Protein AF-A0A350X7G3-F1 (afdb_monomer)

Foldseek 3Di:
DDDDDDDDDDDDDDDDDDDDDDDDDDPPPCPDPPPPPDDCDDLVNDPVHDDDDDDDDPVVVVVVVVVQVVCVVVVRHDDPRRVVVLVVVLVVCVVVVHDSPVSCCVVDVPPPDD

Secondary structure (DSSP, 8-state):
-----------------------------------TTS-S-STTT-TT---------HHHHHHHHHHHHHHHHTT----HHHHHHHHHHHHHHHHTT--THHHHHHHS------

Structure (mmCIF, N/CA/C/O backbone):
data_AF-A0A350X7G3-F1
#
_entry.id   AF-A0A350X7G3-F1
#
loop_
_atom_site.group_PDB
_atom_site.id
_atom_site.type_symbol
_atom_site.label_atom_id
_atom_site.label_alt_id
_atom_site.label_comp_id
_atom_site.label_asym_id
_atom_site.label_entity_id
_atom_site.label_seq_id
_atom_site.pdbx_PDB_ins_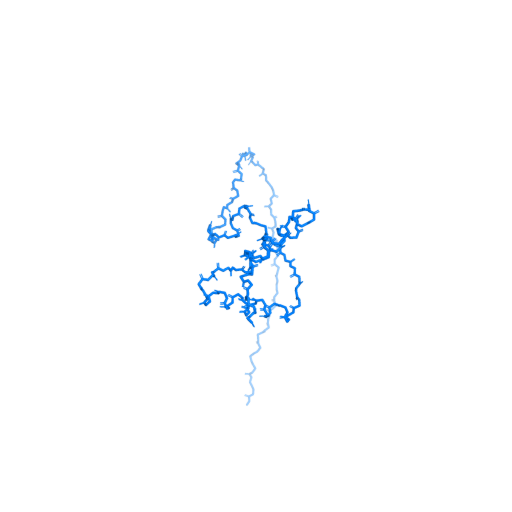code
_atom_site.Cartn_x
_atom_site.Cartn_y
_atom_site.Cartn_z
_atom_site.occupancy
_atom_site.B_iso_or_equiv
_atom_site.auth_seq_id
_atom_site.auth_comp_id
_atom_site.auth_asym_id
_atom_site.auth_atom_id
_atom_site.pdbx_PDB_model_num
ATOM 1 N N . MET A 1 1 ? 62.930 33.239 -2.074 1.00 45.97 1 MET A N 1
ATOM 2 C CA . MET A 1 1 ? 62.518 34.558 -2.581 1.00 45.97 1 MET A CA 1
ATOM 3 C C . MET A 1 1 ? 61.206 34.336 -3.308 1.00 45.97 1 MET A C 1
ATOM 5 O O . MET A 1 1 ? 61.167 33.471 -4.175 1.00 45.97 1 MET A O 1
ATOM 9 N N . GLN A 1 2 ? 60.144 34.971 -2.813 1.00 45.25 2 GLN A N 1
ATOM 10 C CA . GLN A 1 2 ? 58.849 35.124 -3.485 1.00 45.25 2 GLN A CA 1
ATOM 11 C C . GLN A 1 2 ? 59.032 35.933 -4.764 1.00 45.25 2 GLN A C 1
ATOM 13 O O . GLN A 1 2 ? 59.877 36.818 -4.716 1.00 45.25 2 GLN A O 1
ATOM 18 N N . GLU A 1 3 ? 58.253 35.625 -5.808 1.00 46.12 3 GLU A N 1
ATOM 19 C CA . GLU A 1 3 ? 57.400 36.552 -6.592 1.00 46.12 3 GLU A CA 1
ATOM 20 C C . GLU A 1 3 ? 56.290 35.658 -7.206 1.00 46.12 3 GLU A C 1
ATOM 22 O O . GLU A 1 3 ? 56.578 34.754 -7.987 1.00 46.12 3 GLU A O 1
ATOM 27 N N . ASP A 1 4 ? 55.121 35.528 -6.574 1.00 38.41 4 ASP A N 1
ATOM 28 C CA . ASP A 1 4 ? 53.907 36.341 -6.768 1.00 38.41 4 ASP A CA 1
ATOM 29 C C . ASP A 1 4 ? 53.427 36.407 -8.229 1.00 38.41 4 ASP A C 1
ATOM 31 O O . ASP A 1 4 ? 53.917 37.186 -9.039 1.00 38.41 4 ASP A O 1
ATOM 35 N N . VAL A 1 5 ? 52.412 35.595 -8.549 1.00 45.78 5 VAL A N 1
ATOM 36 C CA . VAL A 1 5 ? 51.564 35.769 -9.737 1.00 45.78 5 VAL A CA 1
ATOM 37 C C . VAL A 1 5 ? 50.127 35.941 -9.253 1.00 45.78 5 VAL A C 1
ATOM 39 O O . VAL A 1 5 ? 49.435 34.971 -8.946 1.00 45.78 5 VAL A O 1
ATOM 42 N N . LEU A 1 6 ? 49.701 37.198 -9.172 1.00 49.78 6 LEU A N 1
ATOM 43 C CA . LEU A 1 6 ? 48.301 37.618 -9.118 1.00 49.78 6 LEU A CA 1
ATOM 44 C C . LEU A 1 6 ? 47.783 37.803 -10.553 1.00 49.78 6 LEU A C 1
ATOM 46 O O . LEU A 1 6 ? 48.493 38.389 -11.370 1.00 49.78 6 LEU A O 1
ATOM 50 N N . PRO A 1 7 ? 46.544 37.394 -10.865 1.00 49.09 7 PRO A N 1
ATOM 51 C CA . PRO A 1 7 ? 45.787 37.968 -11.964 1.00 49.09 7 PRO A CA 1
ATOM 52 C C . PRO A 1 7 ? 44.714 38.921 -11.411 1.00 49.09 7 PRO A C 1
ATOM 54 O O . PRO A 1 7 ? 43.821 38.495 -10.678 1.00 49.09 7 PRO A O 1
ATOM 57 N N . GLU A 1 8 ? 44.779 40.197 -11.789 1.00 43.03 8 GLU A N 1
ATOM 58 C CA . GLU A 1 8 ? 43.711 41.180 -11.573 1.00 43.03 8 GLU A CA 1
ATOM 59 C C . GLU A 1 8 ? 43.499 42.008 -12.854 1.00 43.03 8 GLU A C 1
ATOM 61 O O . GLU A 1 8 ? 44.439 42.629 -13.334 1.00 43.03 8 GLU A O 1
ATOM 66 N N . GLU A 1 9 ? 42.284 41.940 -13.415 1.00 45.97 9 GLU A N 1
ATOM 67 C CA . GLU A 1 9 ? 41.507 43.000 -14.110 1.00 45.97 9 GLU A CA 1
ATOM 68 C C . GLU A 1 9 ? 40.235 42.314 -14.679 1.00 45.97 9 GLU A C 1
ATOM 70 O O . GLU A 1 9 ? 40.335 41.427 -15.528 1.00 45.97 9 GLU A O 1
ATOM 75 N N . SER A 1 10 ? 39.061 42.367 -14.028 1.00 42.72 10 SER A N 1
ATOM 76 C CA . SER A 1 10 ? 38.026 43.434 -14.002 1.00 42.72 10 SER A CA 1
ATOM 77 C C . SER A 1 10 ? 37.447 43.776 -15.399 1.00 42.72 10 SER A C 1
ATOM 79 O O . SER A 1 10 ? 38.166 44.154 -16.311 1.00 42.72 10 SER A O 1
ATOM 81 N N . GLU A 1 11 ? 36.210 43.326 -15.691 1.00 41.25 11 GLU A N 1
ATOM 82 C CA . GLU A 1 11 ? 34.956 44.129 -15.806 1.00 41.25 11 GLU A CA 1
ATOM 83 C C . GLU A 1 11 ? 34.928 45.088 -17.031 1.00 41.25 11 GLU A C 1
ATOM 85 O O . GLU A 1 11 ? 35.881 45.803 -17.272 1.00 41.25 11 GLU A O 1
ATOM 90 N N . ALA A 1 12 ? 33.899 45.277 -17.870 1.00 40.44 12 ALA A N 1
ATOM 91 C CA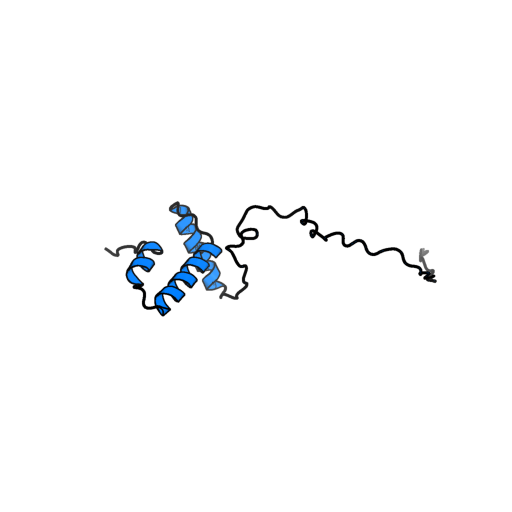 . ALA A 1 12 ? 32.488 44.892 -17.969 1.00 40.44 12 ALA A CA 1
ATOM 92 C C . ALA A 1 12 ? 31.907 45.467 -19.305 1.00 40.44 12 ALA A C 1
ATOM 94 O O . ALA A 1 12 ? 32.610 46.182 -20.020 1.00 40.44 12 ALA A O 1
ATOM 95 N N . LYS A 1 13 ? 30.576 45.308 -19.518 1.00 36.31 13 LYS A N 1
ATOM 96 C CA . LYS A 1 13 ? 29.646 46.176 -20.314 1.00 36.31 13 LYS A CA 1
ATOM 97 C C . LYS A 1 13 ? 29.561 45.913 -21.847 1.00 36.31 13 LYS A C 1
ATOM 99 O O . LYS A 1 13 ? 30.577 45.675 -22.471 1.00 36.31 13 LYS A O 1
ATOM 104 N N . VAL A 1 14 ? 28.428 45.957 -22.576 1.00 42.00 14 VAL A N 1
ATOM 105 C CA . VAL A 1 14 ? 27.038 46.462 -22.408 1.00 42.00 14 VAL A CA 1
ATOM 106 C C . VAL A 1 14 ? 26.096 45.673 -23.358 1.00 42.00 14 VAL A C 1
ATO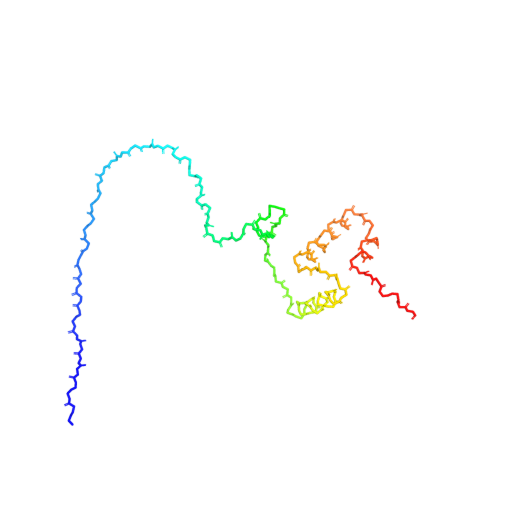M 108 O O . VAL A 1 14 ? 26.526 45.228 -24.419 1.00 42.00 14 VAL A O 1
ATOM 111 N N . GLU A 1 15 ? 24.815 45.565 -22.991 1.00 49.47 15 GLU A N 1
ATOM 112 C CA . GLU A 1 15 ? 23.645 45.225 -23.826 1.00 49.47 15 GLU A CA 1
ATOM 113 C C . GLU A 1 15 ? 23.524 46.022 -25.146 1.00 49.47 15 GLU A C 1
ATOM 115 O O . GLU A 1 15 ? 23.807 47.216 -25.167 1.00 49.47 15 GLU A O 1
ATOM 120 N N . GLU A 1 16 ? 22.904 45.437 -26.184 1.00 40.56 16 GLU A N 1
ATOM 121 C CA . GLU A 1 16 ? 21.999 46.215 -27.049 1.00 40.56 16 GLU A CA 1
ATOM 122 C C . GLU A 1 16 ? 20.842 45.362 -27.607 1.00 40.56 16 GLU A C 1
ATOM 124 O O . GLU A 1 16 ? 20.982 44.500 -28.473 1.00 40.56 16 GLU A O 1
ATOM 129 N N . SER A 1 17 ? 19.661 45.633 -27.062 1.00 47.97 17 SER A N 1
ATOM 130 C CA . SER A 1 17 ? 18.333 45.213 -27.496 1.00 47.97 17 SER A CA 1
ATOM 131 C C . SER A 1 17 ? 17.906 45.855 -28.824 1.00 47.97 17 SER A C 1
ATOM 133 O O . SER A 1 17 ? 17.964 47.077 -28.952 1.00 47.97 17 SER A O 1
ATOM 135 N N . LYS A 1 18 ? 17.337 45.071 -29.755 1.00 38.78 18 LYS A N 1
ATOM 136 C CA . LYS A 1 18 ? 16.435 45.580 -30.811 1.00 38.78 18 LYS A CA 1
ATOM 137 C C . LYS A 1 18 ? 15.465 44.505 -31.330 1.00 38.78 18 LYS A C 1
ATOM 139 O O . LYS A 1 18 ? 15.841 43.562 -32.014 1.00 38.78 18 LYS A O 1
ATOM 144 N N . SER A 1 19 ? 14.190 44.708 -31.023 1.00 39.78 19 SER A N 1
ATOM 145 C CA . SER A 1 19 ? 13.000 44.271 -31.778 1.00 39.78 19 SER A CA 1
ATOM 146 C C . SER A 1 19 ? 12.183 45.560 -32.014 1.00 39.78 19 SER A C 1
ATOM 148 O O . SER A 1 19 ? 12.335 46.451 -31.169 1.00 39.78 19 SER A O 1
ATOM 150 N N . PRO A 1 20 ? 11.364 45.752 -33.079 1.00 55.25 20 PRO A N 1
ATOM 151 C CA . PRO A 1 20 ? 10.287 44.825 -33.482 1.00 55.25 20 PRO A CA 1
ATOM 152 C C . PRO A 1 20 ? 9.937 44.780 -34.998 1.00 55.25 20 PRO A C 1
ATOM 154 O O . P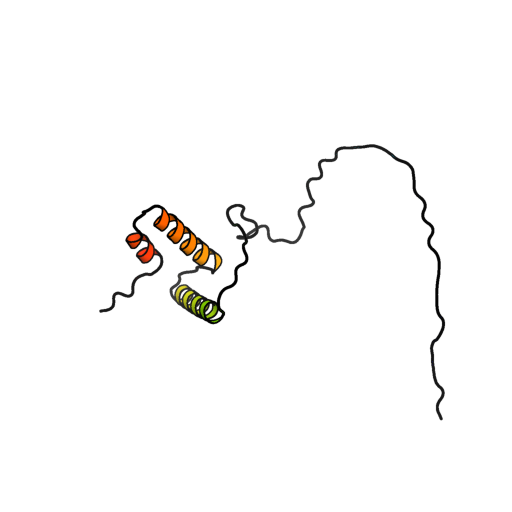RO A 1 20 ? 10.267 45.692 -35.744 1.00 55.25 20 PRO A O 1
ATOM 157 N N . ALA A 1 21 ? 9.194 43.753 -35.444 1.00 43.91 21 ALA A N 1
ATOM 158 C CA . ALA A 1 21 ? 8.005 43.876 -36.321 1.00 43.91 21 ALA A CA 1
ATOM 159 C C . ALA A 1 21 ? 7.409 42.493 -36.702 1.00 43.91 21 ALA A C 1
ATOM 161 O O . ALA A 1 21 ? 8.139 41.504 -36.725 1.00 43.91 21 ALA A O 1
ATOM 162 N N . PRO A 1 22 ? 6.088 42.401 -36.974 1.00 59.47 22 PRO A N 1
ATOM 163 C CA . PRO A 1 22 ? 5.294 41.184 -36.808 1.00 59.47 22 PRO A CA 1
ATOM 164 C C . PRO A 1 22 ? 4.950 40.488 -38.134 1.00 59.47 22 PRO A C 1
ATOM 166 O O . PRO A 1 22 ? 4.631 41.141 -39.125 1.00 59.47 22 PRO A O 1
ATOM 169 N N . ALA A 1 23 ? 4.900 39.153 -38.134 1.00 46.16 23 ALA A N 1
ATOM 170 C CA . ALA A 1 23 ? 4.270 38.403 -39.215 1.00 46.16 23 ALA A CA 1
ATOM 171 C C . ALA A 1 23 ? 3.597 37.116 -38.708 1.00 46.16 23 ALA A C 1
ATOM 173 O O . ALA A 1 23 ? 4.251 36.145 -38.349 1.00 46.16 23 ALA A O 1
ATOM 174 N N . GLN A 1 24 ? 2.265 37.160 -38.775 1.00 48.12 24 GLN A N 1
ATOM 175 C CA . GLN A 1 24 ? 1.359 36.079 -39.168 1.00 48.12 24 GLN A CA 1
ATOM 176 C C . GLN A 1 24 ? 1.121 34.926 -38.176 1.00 48.12 24 GLN A C 1
ATOM 178 O O . GLN A 1 24 ? 1.905 34.002 -37.984 1.00 48.12 24 GLN A O 1
ATOM 183 N N . THR A 1 25 ? -0.083 34.975 -37.607 1.00 54.75 25 THR A N 1
ATOM 184 C CA . THR A 1 25 ? -0.779 33.904 -36.900 1.00 54.75 25 THR A CA 1
ATOM 185 C C . THR A 1 25 ? -1.069 32.732 -37.839 1.00 54.75 25 THR A C 1
ATOM 187 O O . THR A 1 25 ? -2.008 32.782 -38.632 1.00 54.75 25 THR A O 1
ATOM 190 N N . VAL A 1 26 ? -0.314 31.647 -37.703 1.00 50.5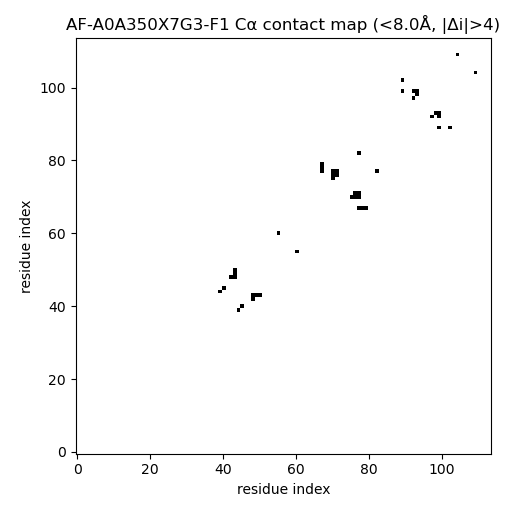9 26 VAL A N 1
ATOM 191 C CA . VAL A 1 26 ? -0.779 30.304 -38.073 1.00 50.59 26 VAL A CA 1
ATOM 192 C C . VAL A 1 26 ? -1.177 29.574 -36.790 1.00 50.59 26 VAL A C 1
ATOM 194 O O . VAL A 1 26 ? -0.343 29.457 -35.887 1.00 50.59 26 VAL A O 1
ATOM 197 N N . PRO A 1 27 ? -2.424 29.079 -36.650 1.00 53.81 27 PRO A N 1
ATOM 198 C CA . PRO A 1 27 ? -2.775 28.185 -35.560 1.00 53.81 27 PRO A CA 1
ATOM 199 C C . PRO A 1 27 ? -2.194 26.806 -35.877 1.00 53.81 27 PRO A C 1
ATOM 201 O O . PRO A 1 27 ? -2.888 25.883 -36.294 1.00 53.81 27 PRO A O 1
ATOM 204 N N . THR A 1 28 ? -0.884 26.659 -35.699 1.00 47.59 28 THR A N 1
ATOM 205 C CA . THR A 1 28 ? -0.285 25.334 -35.598 1.00 47.59 28 THR A CA 1
ATOM 206 C C . THR A 1 28 ? -0.748 24.782 -34.262 1.00 47.59 28 THR A C 1
ATOM 208 O O . THR A 1 28 ? -0.280 25.231 -33.214 1.00 47.59 28 THR A O 1
ATOM 211 N N . ASN A 1 29 ? -1.707 23.852 -34.302 1.00 55.06 29 ASN A N 1
ATOM 212 C CA . ASN A 1 29 ? -2.046 22.990 -33.177 1.00 55.06 29 ASN A CA 1
ATOM 213 C C . ASN A 1 29 ? -0.737 22.518 -32.542 1.00 55.06 29 ASN A C 1
ATOM 215 O O . ASN A 1 29 ? -0.026 21.687 -33.107 1.00 55.06 29 ASN A O 1
ATOM 219 N N . LYS A 1 30 ? -0.393 23.097 -31.388 1.00 52.94 30 LYS A N 1
ATOM 220 C CA . LYS A 1 30 ? 0.727 22.647 -30.572 1.00 52.94 30 LYS A CA 1
ATOM 221 C C . LYS A 1 30 ? 0.303 21.311 -29.978 1.00 52.94 30 LYS A C 1
ATOM 223 O O . LYS A 1 30 ? -0.150 21.248 -28.842 1.00 52.94 30 LYS A O 1
ATOM 228 N N . SER A 1 31 ? 0.431 20.238 -30.755 1.00 58.34 31 SER A N 1
ATOM 229 C CA . SER A 1 31 ? 0.654 18.927 -30.168 1.00 58.34 31 SER A CA 1
ATOM 230 C C . SER A 1 31 ? 1.905 19.080 -29.312 1.00 58.34 31 SER A C 1
ATOM 232 O O . SER A 1 31 ? 2.994 19.313 -29.846 1.00 58.34 31 SER A O 1
ATOM 234 N N . GLU A 1 32 ? 1.732 19.069 -27.994 1.00 66.38 32 GLU A N 1
ATOM 235 C CA . GLU A 1 32 ? 2.846 19.162 -27.062 1.00 66.38 32 GLU A CA 1
ATOM 236 C C . GLU A 1 32 ? 3.902 18.118 -27.451 1.00 66.38 32 GLU A C 1
ATOM 238 O O . GLU A 1 32 ? 3.557 16.961 -27.724 1.00 66.38 32 GLU A O 1
ATOM 243 N N . PRO A 1 33 ? 5.188 18.493 -27.535 1.00 61.28 33 PRO A N 1
ATOM 244 C CA . PRO A 1 33 ? 6.223 17.541 -27.887 1.00 61.28 33 PRO A CA 1
ATOM 245 C C . PRO A 1 33 ? 6.260 16.462 -26.803 1.00 61.28 33 PRO A C 1
ATOM 247 O O . PRO A 1 33 ? 6.633 16.738 -25.660 1.00 61.28 33 PRO A O 1
ATOM 250 N N . LYS A 1 34 ? 5.869 15.225 -27.157 1.00 64.31 34 LYS A N 1
ATOM 251 C CA . LYS A 1 34 ? 6.063 14.041 -26.306 1.00 64.31 34 LYS A CA 1
ATOM 252 C C . LYS A 1 34 ? 7.517 14.053 -25.857 1.00 64.31 34 LYS A C 1
ATOM 254 O O . LYS A 1 34 ? 8.417 13.856 -26.674 1.00 64.31 34 LYS A O 1
ATOM 259 N N . LYS A 1 35 ? 7.741 14.329 -24.568 1.00 64.00 35 LYS A N 1
ATOM 260 C CA . LYS A 1 35 ? 9.071 14.348 -23.956 1.00 64.00 35 LYS A CA 1
ATOM 261 C C . LYS A 1 35 ? 9.720 12.992 -24.216 1.00 64.00 35 LYS A C 1
ATOM 263 O O . LYS A 1 35 ? 9.380 11.991 -23.585 1.00 64.00 35 LYS A O 1
ATOM 268 N N . ARG A 1 36 ? 10.622 12.962 -25.197 1.00 59.91 36 ARG A N 1
ATOM 269 C CA . ARG A 1 36 ? 11.399 11.787 -25.579 1.00 59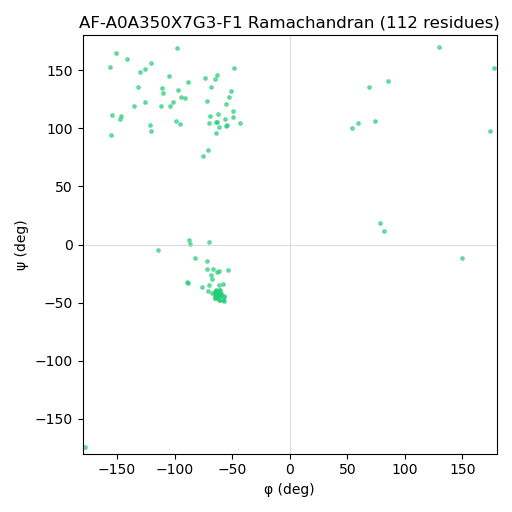.91 36 ARG A CA 1
ATOM 270 C C . ARG A 1 36 ? 12.279 11.442 -24.380 1.00 59.91 36 ARG A C 1
ATOM 272 O O . ARG A 1 36 ? 13.214 12.176 -24.086 1.00 59.91 36 ARG A O 1
ATOM 279 N N . GLY A 1 37 ? 11.924 10.387 -23.645 1.00 61.31 37 GLY A N 1
ATOM 280 C CA . GLY A 1 37 ? 12.717 9.925 -22.501 1.00 61.31 37 GLY A CA 1
ATOM 281 C C . GLY A 1 37 ? 11.958 9.245 -21.361 1.00 61.31 37 GLY A C 1
ATOM 282 O O . GLY A 1 37 ? 12.605 8.633 -20.520 1.00 61.31 37 GLY A O 1
ATOM 283 N N . ARG A 1 38 ? 10.618 9.296 -21.304 1.00 58.84 38 ARG A N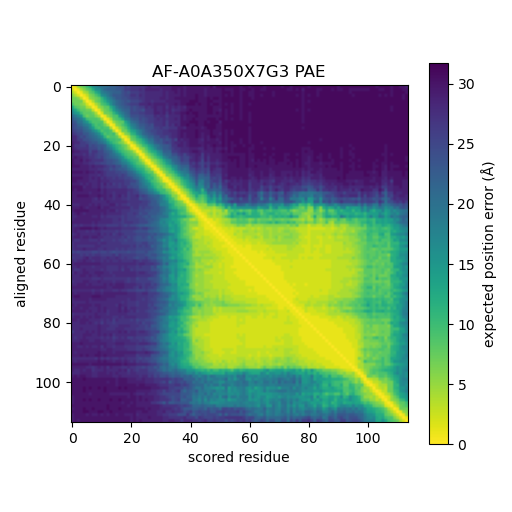 1
ATOM 284 C CA . ARG A 1 38 ? 9.867 8.470 -20.341 1.00 58.84 38 ARG A CA 1
ATOM 285 C C . ARG A 1 38 ? 9.425 7.160 -20.996 1.00 58.84 38 ARG A C 1
ATOM 287 O O . ARG A 1 38 ? 8.787 7.230 -22.046 1.00 58.84 38 ARG A O 1
ATOM 294 N N . PRO A 1 39 ? 9.730 5.988 -20.408 1.00 54.62 39 PRO A N 1
ATOM 295 C CA . PRO A 1 39 ? 9.146 4.731 -20.854 1.00 54.62 39 PRO A CA 1
ATOM 296 C C . PRO A 1 39 ? 7.621 4.868 -20.890 1.00 54.62 39 PRO A C 1
ATOM 298 O O . PRO A 1 39 ? 7.002 5.277 -19.907 1.00 54.62 39 PRO A O 1
ATOM 301 N N . ALA A 1 40 ? 7.015 4.547 -22.031 1.00 57.81 40 ALA A N 1
ATOM 302 C CA . ALA A 1 40 ? 5.566 4.623 -22.235 1.00 57.81 40 ALA A CA 1
ATOM 303 C C . ALA A 1 40 ? 4.790 3.550 -21.445 1.00 57.81 40 ALA A C 1
ATOM 305 O O . ALA A 1 40 ? 3.579 3.444 -21.575 1.00 57.81 40 ALA A O 1
ATOM 306 N N . ILE A 1 41 ? 5.489 2.737 -20.652 1.00 60.03 41 ILE A N 1
ATOM 307 C CA . ILE A 1 41 ? 4.994 1.484 -20.099 1.00 60.03 41 ILE A CA 1
ATOM 308 C C . ILE A 1 41 ? 5.170 1.541 -18.581 1.00 60.03 41 ILE A C 1
ATOM 310 O O . ILE A 1 41 ? 6.277 1.762 -18.088 1.00 60.03 41 ILE A O 1
ATOM 314 N N . GLY A 1 42 ? 4.067 1.378 -17.851 1.00 70.38 42 GLY A N 1
ATOM 315 C CA . GLY A 1 42 ? 4.032 1.311 -16.390 1.00 70.38 42 GLY A CA 1
ATOM 316 C C . GLY A 1 42 ? 2.996 2.246 -15.767 1.00 70.38 42 GLY A C 1
ATOM 317 O O . GLY A 1 42 ? 2.465 3.136 -16.425 1.00 70.38 42 GLY A O 1
ATOM 318 N N . LYS A 1 43 ? 2.764 2.087 -14.460 1.00 78.50 43 LYS A N 1
ATOM 319 C CA . LYS A 1 43 ? 1.725 2.791 -13.675 1.00 78.50 43 LYS A CA 1
ATOM 320 C C . LYS A 1 43 ? 1.753 4.322 -13.786 1.00 78.50 43 LYS A C 1
ATOM 322 O O . LYS A 1 43 ? 0.766 4.983 -13.530 1.00 78.50 43 LYS A O 1
ATOM 327 N N . ARG A 1 44 ? 2.890 4.919 -14.162 1.00 72.56 44 ARG A N 1
ATOM 328 C CA . ARG A 1 44 ? 3.027 6.379 -14.342 1.00 72.56 44 ARG A CA 1
ATOM 329 C C . ARG A 1 44 ? 2.541 6.894 -15.700 1.00 72.56 44 ARG A C 1
ATOM 331 O O . ARG A 1 44 ? 2.503 8.108 -15.886 1.00 72.56 44 ARG A O 1
ATOM 338 N N . SER A 1 45 ? 2.284 5.990 -16.635 1.00 75.94 45 SER A N 1
ATOM 339 C CA . SER A 1 45 ? 1.828 6.273 -17.997 1.00 75.94 45 SER A CA 1
ATOM 340 C C . SER A 1 45 ? 0.412 5.738 -18.243 1.00 75.94 45 SER A C 1
ATOM 342 O O . SER A 1 45 ? -0.135 5.972 -19.312 1.00 75.94 45 SER A O 1
ATOM 344 N N . ASP A 1 46 ? -0.158 5.026 -17.267 1.00 83.56 46 ASP A N 1
ATOM 345 C CA . ASP A 1 46 ? -1.517 4.490 -17.292 1.00 83.56 46 ASP A CA 1
ATOM 346 C C . ASP A 1 46 ? -2.493 5.502 -16.670 1.00 83.56 46 ASP A C 1
ATOM 348 O O . ASP A 1 46 ? -2.294 5.953 -15.541 1.00 83.56 46 ASP A O 1
ATOM 352 N N . GLU A 1 47 ? -3.542 5.857 -17.413 1.00 86.56 47 GLU A N 1
ATOM 353 C CA . GLU A 1 47 ? -4.577 6.812 -16.997 1.00 86.56 47 GLU A CA 1
ATOM 354 C C . GLU A 1 47 ? -5.431 6.297 -15.827 1.00 86.56 47 GLU A C 1
ATOM 356 O O . GLU A 1 47 ? -6.020 7.100 -15.100 1.00 86.56 47 GLU A O 1
ATOM 361 N N . ALA A 1 48 ? -5.469 4.980 -15.595 1.00 89.69 48 ALA A N 1
ATOM 362 C CA . ALA A 1 48 ? -6.169 4.387 -14.456 1.00 89.69 48 ALA A CA 1
ATOM 363 C C . ALA A 1 48 ? -5.465 4.641 -13.109 1.00 89.69 48 ALA A C 1
ATOM 365 O O . ALA A 1 48 ? -6.067 4.443 -12.051 1.00 89.69 48 ALA A O 1
ATOM 366 N N . TRP A 1 49 ? -4.203 5.086 -13.123 1.00 90.38 49 TRP A N 1
ATOM 367 C CA . TRP A 1 49 ? -3.401 5.294 -11.919 1.00 90.38 49 TRP A CA 1
ATOM 368 C C . TRP A 1 49 ? -3.154 6.777 -11.648 1.00 90.38 49 TRP A C 1
ATOM 370 O O . TRP A 1 49 ? -2.673 7.531 -12.491 1.00 90.38 49 TRP A O 1
ATOM 380 N N . ILE A 1 50 ? -3.405 7.193 -10.405 1.00 91.06 50 ILE A N 1
ATOM 381 C CA . ILE A 1 50 ? -3.119 8.553 -9.938 1.00 91.06 50 ILE A CA 1
ATOM 382 C C . ILE A 1 50 ? -1.986 8.501 -8.914 1.00 91.06 50 ILE A C 1
ATOM 384 O O . ILE A 1 50 ? -2.117 7.902 -7.849 1.00 91.06 50 ILE A O 1
ATOM 388 N N . GLY A 1 51 ? -0.876 9.180 -9.213 1.00 91.81 51 GLY A N 1
ATOM 389 C CA . GLY A 1 51 ? 0.229 9.349 -8.272 1.00 91.81 51 GLY A CA 1
ATOM 390 C C . GLY A 1 51 ? -0.138 10.314 -7.142 1.00 91.81 51 GLY A C 1
ATOM 391 O O . GLY A 1 51 ? -0.491 11.467 -7.391 1.00 91.81 51 GLY A O 1
ATOM 392 N N . ARG A 1 52 ? -0.030 9.857 -5.892 1.00 91.31 52 ARG A N 1
ATOM 393 C CA . ARG A 1 52 ? -0.215 10.669 -4.680 1.00 91.31 52 ARG A CA 1
ATOM 394 C C . ARG A 1 52 ? 0.967 10.453 -3.737 1.00 91.31 52 ARG A C 1
ATOM 396 O O . ARG A 1 52 ? 1.524 9.361 -3.691 1.00 91.31 52 ARG A O 1
ATOM 403 N N . THR A 1 53 ? 1.312 11.484 -2.972 1.00 93.12 53 THR A N 1
ATOM 404 C CA . THR A 1 53 ? 2.338 11.417 -1.922 1.00 93.12 53 THR A CA 1
ATOM 405 C C . THR A 1 53 ? 1.664 11.544 -0.565 1.00 93.12 53 THR A C 1
ATOM 407 O O . THR A 1 53 ? 0.814 12.414 -0.376 1.00 93.12 53 THR A O 1
ATOM 410 N N . PHE A 1 54 ? 2.051 10.692 0.376 1.00 92.75 54 PHE A N 1
ATOM 411 C CA . PHE A 1 54 ? 1.581 10.708 1.756 1.00 92.75 54 PHE A CA 1
ATOM 412 C C . PHE A 1 54 ? 2.745 10.369 2.689 1.00 92.75 54 PHE A C 1
ATOM 414 O O . PHE A 1 54 ? 3.746 9.791 2.266 1.00 92.75 54 PHE A O 1
ATOM 421 N N . TYR A 1 55 ? 2.614 10.745 3.957 1.00 96.31 55 TYR A N 1
ATOM 422 C CA . TYR A 1 55 ? 3.589 10.408 4.985 1.00 96.31 55 TYR A CA 1
ATOM 423 C C . TYR A 1 55 ? 3.120 9.172 5.747 1.00 96.31 55 TYR A C 1
ATOM 425 O O . TYR A 1 55 ? 1.969 9.101 6.175 1.00 96.31 55 TYR A O 1
ATOM 433 N N . VAL A 1 56 ? 4.028 8.222 5.942 1.00 95.00 56 VAL A N 1
ATOM 434 C CA . VAL A 1 56 ? 3.858 7.075 6.839 1.00 95.00 56 VAL A CA 1
ATOM 435 C C . VAL A 1 56 ? 4.955 7.096 7.888 1.00 95.00 56 VAL A C 1
ATOM 437 O O . VAL A 1 56 ? 6.021 7.684 7.687 1.00 95.00 56 VAL A O 1
ATOM 440 N N . LYS A 1 57 ? 4.698 6.458 9.029 1.00 97.94 57 LYS A N 1
ATOM 441 C CA . LYS A 1 57 ? 5.753 6.226 10.011 1.00 97.94 57 LYS A CA 1
ATOM 442 C C . LYS A 1 57 ? 6.799 5.291 9.412 1.00 97.94 57 LYS A C 1
ATOM 444 O O . LYS A 1 57 ? 6.457 4.340 8.716 1.00 97.94 57 LYS A O 1
ATOM 449 N N . ARG A 1 58 ? 8.066 5.548 9.736 1.00 96.69 58 ARG A N 1
ATOM 450 C CA . ARG A 1 58 ? 9.202 4.752 9.257 1.00 96.69 58 ARG A CA 1
ATOM 451 C C . ARG A 1 58 ? 9.074 3.273 9.616 1.00 96.69 58 ARG A C 1
ATOM 453 O O . ARG A 1 58 ? 9.313 2.432 8.769 1.00 96.69 58 ARG A O 1
ATOM 460 N N . GLU A 1 59 ? 8.695 2.986 10.858 1.00 97.50 59 GLU A N 1
ATOM 461 C CA . GLU A 1 59 ? 8.507 1.616 11.355 1.00 97.50 59 GLU A CA 1
ATOM 462 C C . GLU A 1 59 ? 7.474 0.871 10.505 1.00 97.50 59 GLU A C 1
ATOM 464 O O . GLU A 1 59 ? 7.761 -0.189 9.972 1.00 97.50 59 GLU A O 1
ATOM 469 N N . THR A 1 60 ? 6.327 1.505 10.250 1.00 95.00 60 THR A N 1
ATOM 470 C CA . THR A 1 60 ? 5.279 0.940 9.394 1.00 95.00 60 THR A CA 1
ATOM 471 C C . THR A 1 60 ? 5.758 0.675 7.969 1.00 95.00 60 THR A C 1
ATOM 473 O O . THR A 1 60 ? 5.378 -0.330 7.380 1.00 95.00 60 THR A O 1
ATOM 476 N N . ASP A 1 61 ? 6.575 1.562 7.396 1.00 95.38 61 ASP A N 1
ATOM 477 C CA . ASP A 1 61 ? 7.111 1.359 6.046 1.00 95.38 61 ASP A CA 1
ATOM 478 C C . ASP A 1 61 ? 8.038 0.134 5.975 1.00 95.38 61 ASP A C 1
ATOM 480 O O . ASP A 1 61 ? 7.925 -0.657 5.039 1.00 95.38 61 ASP A O 1
ATOM 484 N N . LEU A 1 62 ? 8.885 -0.063 6.992 1.00 97.00 62 LEU A N 1
ATOM 485 C CA . LEU A 1 62 ? 9.773 -1.226 7.099 1.00 97.00 62 LEU A CA 1
ATOM 486 C C . LEU A 1 62 ? 8.990 -2.533 7.268 1.00 97.00 62 LEU A C 1
ATOM 488 O O . LEU A 1 62 ? 9.259 -3.500 6.555 1.00 97.00 62 LEU A O 1
ATOM 492 N N . ASP A 1 63 ? 7.992 -2.546 8.154 1.00 96.12 63 ASP A N 1
ATOM 493 C CA . ASP A 1 63 ? 7.156 -3.729 8.395 1.00 96.12 63 ASP A CA 1
ATOM 494 C C . ASP A 1 63 ? 6.404 -4.150 7.120 1.00 96.12 63 ASP A C 1
ATOM 496 O O . ASP A 1 63 ? 6.278 -5.335 6.802 1.00 96.12 63 ASP A O 1
ATOM 500 N N . VAL A 1 64 ? 5.921 -3.169 6.349 1.00 95.25 64 VAL A N 1
ATOM 501 C CA . VAL A 1 64 ? 5.248 -3.415 5.068 1.00 95.25 64 VAL A CA 1
ATOM 502 C C . VAL A 1 64 ? 6.220 -3.965 4.025 1.00 95.25 64 VAL A C 1
ATOM 504 O O . VAL A 1 64 ? 5.862 -4.892 3.299 1.00 95.25 64 VAL A O 1
ATOM 507 N N . GLU A 1 65 ? 7.440 -3.434 3.936 1.00 94.75 65 GLU A N 1
ATOM 508 C CA . GLU A 1 65 ? 8.463 -3.972 3.030 1.00 94.75 65 GLU A CA 1
ATOM 509 C C . GLU A 1 65 ? 8.826 -5.417 3.364 1.00 94.75 65 GLU A C 1
ATOM 511 O O . GLU A 1 65 ? 8.925 -6.249 2.457 1.00 94.75 65 GLU A O 1
ATOM 516 N N . GLU A 1 66 ? 8.966 -5.741 4.650 1.00 95.75 66 GLU A N 1
ATOM 517 C CA . GLU A 1 66 ? 9.210 -7.112 5.084 1.00 95.75 66 GLU A CA 1
ATOM 518 C C . GLU A 1 66 ? 8.055 -8.035 4.670 1.00 95.75 66 GLU A C 1
ATOM 520 O O . GLU A 1 66 ? 8.287 -9.096 4.080 1.00 95.75 66 GLU A O 1
ATOM 525 N N . ALA A 1 67 ? 6.808 -7.626 4.916 1.00 93.38 67 ALA A N 1
ATOM 526 C CA . ALA A 1 67 ? 5.632 -8.406 4.542 1.00 93.38 67 ALA A CA 1
ATOM 527 C C . ALA A 1 67 ? 5.546 -8.636 3.022 1.00 93.38 67 ALA A C 1
ATOM 529 O O . ALA A 1 67 ? 5.284 -9.758 2.579 1.00 93.38 67 ALA A O 1
ATOM 530 N N . LEU A 1 68 ? 5.820 -7.608 2.213 1.00 93.50 68 LEU A N 1
ATOM 531 C CA . LEU A 1 68 ? 5.850 -7.724 0.751 1.00 93.50 68 LEU A CA 1
ATOM 532 C C . LEU A 1 68 ? 6.960 -8.673 0.282 1.00 93.50 68 LEU A C 1
ATOM 534 O O . LEU A 1 68 ? 6.725 -9.507 -0.593 1.00 93.50 68 LEU A O 1
ATOM 538 N N . LEU A 1 69 ? 8.138 -8.628 0.908 1.00 93.75 69 LEU A N 1
ATOM 539 C CA . LEU A 1 69 ? 9.222 -9.562 0.607 1.00 93.75 69 LEU A CA 1
ATOM 540 C C . LEU A 1 69 ? 8.836 -11.010 0.952 1.00 93.75 69 LEU A C 1
ATOM 542 O O . LEU A 1 69 ? 9.152 -11.941 0.206 1.00 93.75 69 LEU A O 1
ATOM 546 N N . GLN A 1 70 ? 8.137 -11.223 2.069 1.00 93.31 70 GLN A N 1
ATOM 547 C CA . GLN A 1 70 ? 7.622 -12.543 2.437 1.00 93.31 70 GLN A CA 1
ATOM 548 C C . GLN A 1 70 ? 6.576 -13.053 1.435 1.00 93.31 70 GLN A C 1
ATOM 550 O O . GLN A 1 70 ? 6.587 -14.242 1.110 1.00 93.31 70 GLN A O 1
ATOM 555 N N . LEU A 1 71 ? 5.701 -12.181 0.924 1.00 89.94 71 LEU A N 1
ATOM 556 C CA . LEU A 1 71 ? 4.734 -12.521 -0.127 1.00 89.94 71 LEU A CA 1
ATOM 557 C C . LEU A 1 71 ? 5.434 -12.881 -1.441 1.00 89.94 71 LEU A C 1
ATOM 559 O O . LEU A 1 71 ? 5.133 -13.925 -2.023 1.00 89.94 71 LEU A O 1
ATOM 563 N N . GLN A 1 72 ? 6.443 -12.106 -1.840 1.00 91.06 72 GLN A N 1
ATOM 564 C CA . GLN A 1 72 ? 7.234 -12.380 -3.039 1.00 91.06 72 GLN A CA 1
ATOM 565 C C . GLN A 1 72 ? 7.919 -13.750 -2.964 1.00 91.06 72 GLN A C 1
ATOM 567 O O . GLN A 1 72 ? 7.891 -14.519 -3.925 1.00 91.06 72 GLN A O 1
ATOM 572 N N . ARG A 1 73 ? 8.464 -14.119 -1.796 1.00 90.94 73 ARG A N 1
ATOM 573 C CA . ARG A 1 73 ? 9.043 -15.457 -1.558 1.00 90.94 73 ARG A CA 1
ATOM 574 C C . ARG A 1 73 ? 8.023 -16.592 -1.669 1.00 90.94 73 ARG A C 1
ATOM 576 O O . ARG A 1 73 ? 8.413 -17.725 -1.932 1.00 90.94 73 ARG A O 1
ATOM 583 N N . ARG A 1 74 ? 6.733 -16.308 -1.471 1.00 91.38 74 ARG A N 1
ATOM 584 C CA . ARG A 1 74 ? 5.622 -17.256 -1.673 1.00 91.38 74 ARG A CA 1
ATOM 585 C C . ARG A 1 74 ? 5.104 -17.262 -3.117 1.00 91.38 74 ARG A C 1
ATOM 587 O O . ARG A 1 74 ? 4.136 -17.960 -3.397 1.00 91.38 74 ARG A O 1
ATOM 594 N N . GLY A 1 75 ? 5.735 -16.506 -4.019 1.00 90.19 75 GLY A N 1
ATOM 595 C CA . GLY A 1 75 ? 5.334 -16.372 -5.420 1.00 90.19 75 GLY A CA 1
ATOM 596 C C . GLY A 1 75 ? 4.211 -15.361 -5.659 1.00 90.19 75 GLY A C 1
ATOM 597 O O . GLY A 1 75 ? 3.647 -15.342 -6.748 1.00 90.19 75 GLY A O 1
ATOM 598 N N . ILE A 1 76 ? 3.871 -14.537 -4.662 1.00 89.56 76 ILE A N 1
ATOM 599 C CA . ILE A 1 76 ? 2.868 -13.475 -4.790 1.00 89.56 76 ILE A CA 1
ATOM 600 C C . ILE A 1 76 ? 3.607 -12.160 -5.030 1.00 89.56 76 ILE A C 1
ATOM 602 O O . ILE A 1 76 ? 4.221 -11.609 -4.117 1.00 89.56 76 ILE A O 1
ATOM 606 N N . GLU A 1 77 ? 3.559 -11.664 -6.262 1.00 89.12 77 GLU A N 1
ATOM 607 C CA . GLU A 1 77 ? 4.202 -10.410 -6.648 1.00 89.12 77 GLU A CA 1
ATOM 608 C C . GLU A 1 77 ? 3.189 -9.262 -6.567 1.00 89.12 77 GLU A C 1
ATOM 610 O O . GLU A 1 77 ? 2.295 -9.145 -7.399 1.00 89.12 77 GLU A O 1
ATOM 615 N N . ILE A 1 78 ? 3.306 -8.455 -5.512 1.00 90.75 78 ILE A N 1
ATOM 616 C CA . ILE A 1 78 ? 2.493 -7.258 -5.266 1.00 90.75 78 ILE A CA 1
ATOM 617 C C . ILE A 1 78 ? 3.448 -6.123 -4.912 1.00 90.75 78 ILE A C 1
ATOM 619 O O . ILE A 1 78 ? 4.356 -6.313 -4.097 1.00 90.75 78 ILE A O 1
ATOM 623 N N . ASP A 1 79 ? 3.238 -4.937 -5.481 1.00 89.56 79 ASP A N 1
ATOM 624 C CA . ASP A 1 79 ? 3.987 -3.742 -5.083 1.00 89.56 79 ASP A CA 1
ATOM 625 C C . ASP A 1 79 ? 3.230 -2.846 -4.087 1.00 89.56 79 ASP A C 1
ATOM 627 O O . ASP A 1 79 ? 2.035 -3.001 -3.825 1.00 89.56 79 ASP A O 1
ATOM 631 N N . LYS A 1 80 ? 3.933 -1.859 -3.513 1.00 91.75 80 LYS A N 1
ATOM 632 C CA . LYS A 1 80 ? 3.335 -0.922 -2.546 1.00 91.75 80 LYS A CA 1
ATOM 633 C C . LYS A 1 80 ? 2.129 -0.166 -3.120 1.00 91.75 80 LYS A C 1
ATOM 635 O O . LYS A 1 80 ? 1.200 0.138 -2.377 1.00 91.75 80 LYS A O 1
ATOM 640 N N . SER A 1 81 ? 2.127 0.151 -4.417 1.00 91.38 81 SER A N 1
ATOM 641 C CA . SER A 1 81 ? 1.026 0.905 -5.033 1.00 91.38 81 SER A CA 1
ATOM 642 C C . SER A 1 81 ? -0.234 0.048 -5.129 1.00 91.38 81 SER A C 1
ATOM 644 O O . SER A 1 81 ? -1.331 0.533 -4.858 1.00 91.38 81 SER A O 1
ATOM 646 N N . GLU A 1 82 ? -0.081 -1.231 -5.467 1.00 91.38 82 GLU A N 1
ATOM 647 C CA . GLU A 1 82 ? -1.166 -2.215 -5.465 1.00 91.38 82 GLU A CA 1
ATOM 648 C C . GLU A 1 82 ? -1.702 -2.465 -4.062 1.00 91.38 82 GLU A C 1
ATOM 650 O O . GLU A 1 82 ? -2.915 -2.415 -3.871 1.00 91.38 82 GLU A O 1
ATOM 655 N N . LEU A 1 83 ? -0.822 -2.645 -3.073 1.00 92.12 83 LEU A N 1
ATOM 656 C CA . LEU A 1 83 ? -1.230 -2.802 -1.677 1.00 92.12 83 LEU A CA 1
ATOM 657 C C . LEU A 1 83 ? -2.066 -1.607 -1.197 1.00 92.12 83 LEU A C 1
ATOM 659 O O . LEU A 1 83 ? -3.145 -1.786 -0.632 1.00 92.12 83 LEU A O 1
ATOM 663 N N . VAL A 1 84 ? -1.598 -0.383 -1.448 1.00 92.75 84 VAL A N 1
ATOM 664 C CA . VAL A 1 84 ? -2.321 0.836 -1.058 1.00 92.75 84 VAL A CA 1
ATOM 665 C C . VAL A 1 84 ? -3.658 0.935 -1.791 1.00 92.75 84 VAL A C 1
ATOM 667 O O . VAL A 1 84 ? -4.674 1.223 -1.158 1.00 92.75 84 VAL A O 1
ATOM 670 N N . ASN A 1 85 ? -3.695 0.643 -3.093 1.00 92.31 85 ASN A N 1
ATOM 671 C CA . ASN A 1 85 ? -4.940 0.635 -3.859 1.00 92.31 85 ASN A CA 1
ATOM 672 C C . ASN A 1 85 ? -5.953 -0.383 -3.303 1.00 92.31 85 ASN A C 1
ATOM 674 O O . ASN A 1 85 ? -7.131 -0.051 -3.145 1.00 92.31 85 ASN A O 1
ATOM 678 N N . LEU A 1 86 ? -5.501 -1.593 -2.959 1.00 90.19 86 LEU A N 1
ATOM 679 C CA . LEU A 1 86 ? -6.331 -2.638 -2.351 1.00 90.19 86 LEU A CA 1
ATOM 680 C C . LEU A 1 86 ? -6.903 -2.187 -1.002 1.00 90.19 86 LEU A C 1
ATOM 682 O O . LEU A 1 86 ? -8.109 -2.307 -0.785 1.00 90.19 86 LEU A O 1
ATOM 686 N N . LEU A 1 87 ? -6.066 -1.623 -0.124 1.00 91.12 87 LEU A N 1
ATOM 687 C CA . LEU A 1 87 ? -6.479 -1.131 1.195 1.00 91.12 87 LEU A CA 1
ATOM 688 C C . LEU A 1 87 ? -7.494 0.014 1.091 1.00 91.12 87 LEU A C 1
ATOM 690 O O . LEU A 1 87 ? -8.525 -0.007 1.764 1.00 91.12 87 LEU A O 1
ATOM 694 N N . MET A 1 88 ? -7.236 0.995 0.225 1.00 92.44 88 MET A N 1
ATOM 695 C CA . MET A 1 88 ? -8.152 2.120 0.014 1.00 92.44 88 MET A CA 1
ATOM 696 C C . MET A 1 88 ? -9.479 1.658 -0.595 1.00 92.44 88 MET A C 1
ATOM 698 O O . MET A 1 88 ? -10.541 2.105 -0.162 1.00 92.44 88 MET A O 1
ATOM 702 N N . SER A 1 89 ? -9.436 0.731 -1.554 1.00 90.44 89 SER A N 1
ATOM 703 C CA . SER A 1 89 ? -10.639 0.151 -2.160 1.00 90.44 89 SER A CA 1
ATOM 704 C C . SER A 1 89 ? -11.472 -0.616 -1.133 1.00 90.44 89 SER A C 1
ATOM 706 O O . SER A 1 89 ? -12.688 -0.434 -1.076 1.00 90.44 89 SER A O 1
ATOM 708 N N . ALA A 1 90 ? -10.824 -1.424 -0.289 1.00 84.75 90 ALA A N 1
ATOM 709 C CA . ALA A 1 90 ? -11.481 -2.143 0.798 1.00 84.75 90 ALA A CA 1
ATOM 710 C C . ALA A 1 90 ? -12.147 -1.178 1.788 1.00 84.75 90 ALA A C 1
ATOM 712 O O . ALA A 1 90 ? -13.308 -1.366 2.147 1.00 84.75 90 ALA A O 1
ATOM 713 N N . TRP A 1 91 ? -11.452 -0.103 2.170 1.00 87.62 91 TRP A N 1
ATOM 714 C CA . TRP A 1 91 ? -12.002 0.918 3.058 1.00 87.62 91 TRP A CA 1
ATOM 715 C C . TRP A 1 91 ? -13.240 1.608 2.462 1.00 87.62 91 TRP A C 1
ATOM 717 O O . TRP A 1 91 ? -14.249 1.749 3.151 1.00 87.62 91 TRP A O 1
ATOM 727 N N . VAL A 1 92 ? -13.219 1.977 1.175 1.00 89.19 92 VAL A N 1
ATOM 728 C CA . VAL A 1 92 ? -14.384 2.589 0.504 1.00 89.19 92 VAL A CA 1
ATOM 729 C C . VAL A 1 92 ? -15.573 1.628 0.444 1.00 89.19 92 VAL A C 1
ATOM 731 O O . VAL A 1 92 ? -16.704 2.047 0.687 1.00 89.19 92 VAL A O 1
ATOM 734 N N . LYS A 1 93 ? -15.342 0.352 0.123 1.00 84.75 93 LYS A N 1
ATOM 735 C CA . LYS A 1 93 ? -16.399 -0.673 0.086 1.00 84.75 93 LYS A CA 1
ATOM 736 C C . LYS A 1 93 ? -17.015 -0.906 1.461 1.00 84.75 93 LYS A C 1
ATOM 738 O O . LYS A 1 93 ? -18.236 -0.947 1.586 1.00 84.75 93 LYS A O 1
ATOM 743 N N . TRP A 1 94 ? -16.184 -0.953 2.500 1.00 83.19 94 TRP A N 1
ATOM 744 C CA . TRP A 1 94 ? -16.662 -1.047 3.875 1.00 83.19 94 TRP A CA 1
ATOM 745 C C . TRP A 1 94 ? -17.597 0.109 4.243 1.00 83.19 94 TRP A C 1
ATOM 747 O O . TRP A 1 94 ? -18.672 -0.116 4.793 1.00 83.19 94 TRP A O 1
ATOM 757 N N . GLN A 1 95 ? -17.238 1.343 3.877 1.00 86.31 95 GLN A N 1
ATOM 758 C CA . GLN A 1 95 ? -18.094 2.511 4.120 1.00 86.31 95 GLN A CA 1
ATOM 759 C C . GLN A 1 95 ? -19.452 2.424 3.402 1.00 86.31 95 GLN A C 1
ATOM 761 O O . GLN A 1 95 ? -20.413 3.057 3.830 1.00 86.31 95 GLN A O 1
ATOM 766 N N . LYS A 1 96 ? -19.556 1.626 2.334 1.00 89.75 96 LYS A N 1
ATOM 767 C CA . LYS A 1 96 ? -20.809 1.370 1.608 1.00 89.75 96 LYS A CA 1
ATOM 768 C C . LYS A 1 96 ? -21.639 0.222 2.196 1.00 89.75 96 LYS A C 1
ATOM 770 O O . LYS A 1 96 ? -22.711 -0.060 1.671 1.00 89.75 96 LYS A O 1
ATOM 775 N N . GLY A 1 97 ? -21.176 -0.418 3.272 1.00 81.12 97 GLY A N 1
ATOM 776 C CA . GLY A 1 97 ? -21.863 -1.546 3.905 1.00 81.12 97 GLY A CA 1
ATOM 777 C C . GLY A 1 97 ? -21.682 -2.879 3.175 1.00 81.12 97 GLY A C 1
ATOM 778 O O . GLY A 1 97 ? -22.475 -3.792 3.391 1.00 81.12 97 GLY A O 1
ATOM 779 N N . GLU A 1 98 ? -20.669 -3.001 2.310 1.00 76.38 98 GLU A N 1
ATOM 780 C CA . GLU A 1 98 ? -20.294 -4.283 1.704 1.00 76.38 98 GLU A CA 1
ATOM 781 C C . GLU A 1 98 ? -19.593 -5.181 2.740 1.00 76.38 98 GLU A C 1
ATOM 783 O O . GLU A 1 98 ? -18.831 -4.700 3.586 1.00 76.38 98 GLU A O 1
ATOM 788 N N . ASP A 1 99 ? -19.853 -6.490 2.681 1.00 68.31 99 ASP A N 1
ATOM 789 C CA . ASP A 1 99 ? -19.349 -7.455 3.659 1.00 68.31 99 ASP A CA 1
ATOM 790 C C . ASP A 1 99 ? -17.822 -7.633 3.544 1.00 68.31 99 ASP A C 1
ATOM 792 O O . ASP A 1 99 ? -17.292 -8.163 2.563 1.00 68.31 99 ASP A O 1
ATOM 796 N N . MET A 1 100 ? -17.096 -7.156 4.557 1.00 61.41 100 MET A N 1
ATOM 797 C CA . MET A 1 100 ? -15.628 -7.132 4.584 1.00 61.41 100 MET A CA 1
ATOM 798 C C . MET A 1 100 ? -14.996 -8.511 4.770 1.00 61.41 100 MET A C 1
ATOM 800 O O . MET A 1 100 ? -13.809 -8.688 4.473 1.00 61.41 100 MET A O 1
ATOM 804 N N . GLU A 1 101 ? -15.747 -9.476 5.301 1.00 61.75 101 GLU A N 1
ATOM 805 C CA . GLU A 1 101 ? -15.187 -10.746 5.759 1.00 61.75 101 GLU A CA 1
ATOM 806 C C . GLU A 1 101 ? -14.662 -11.599 4.593 1.00 61.75 101 GLU A C 1
ATOM 808 O O . GLU A 1 101 ? -13.640 -12.273 4.727 1.00 61.75 101 GLU A O 1
ATOM 813 N N . THR A 1 102 ? -15.278 -11.447 3.417 1.00 60.88 102 THR A N 1
ATOM 814 C CA . THR A 1 102 ? -14.862 -12.089 2.159 1.00 60.88 102 THR A CA 1
ATOM 815 C C . THR A 1 102 ? -13.548 -11.509 1.616 1.00 60.88 102 THR A C 1
ATOM 817 O O . THR A 1 102 ? -12.715 -12.235 1.076 1.00 60.88 102 THR A O 1
ATOM 820 N N . TYR A 1 103 ? -13.302 -10.210 1.797 1.00 59.56 103 TYR A N 1
ATOM 821 C CA . TYR A 1 103 ? -12.171 -9.533 1.151 1.00 59.56 103 TYR A CA 1
ATOM 822 C C . TYR A 1 103 ? -10.882 -9.591 1.981 1.00 59.56 103 TYR A C 1
ATOM 824 O O . TYR A 1 103 ? -9.783 -9.722 1.442 1.00 59.56 103 TYR A O 1
ATOM 832 N N . ILE A 1 104 ? -10.996 -9.582 3.314 1.00 60.06 104 ILE A N 1
ATOM 833 C CA . ILE A 1 104 ? -9.838 -9.802 4.196 1.00 60.06 104 ILE A CA 1
ATOM 834 C C . ILE A 1 104 ? -9.242 -11.198 3.958 1.00 60.06 104 ILE A C 1
ATOM 836 O O . ILE A 1 104 ? -8.019 -11.346 3.997 1.00 60.06 104 ILE A O 1
ATOM 840 N N . SER A 1 105 ? -10.063 -12.210 3.652 1.00 61.03 105 SER A N 1
ATOM 841 C CA . SER A 1 105 ? -9.561 -13.541 3.285 1.00 61.03 105 SER A CA 1
ATOM 842 C C . SER A 1 105 ? -8.839 -13.603 1.937 1.00 61.03 105 SER A C 1
ATOM 844 O O . SER A 1 105 ? -7.981 -14.466 1.771 1.00 61.03 105 SER A O 1
ATOM 846 N N . GLU A 1 106 ? -9.146 -12.705 0.996 1.00 57.50 106 GLU A N 1
ATOM 847 C CA . GLU A 1 106 ? -8.455 -12.629 -0.301 1.00 57.50 106 GLU A CA 1
ATOM 848 C C . GLU A 1 106 ? -7.069 -11.980 -0.170 1.00 57.50 106 GLU A C 1
ATOM 850 O O . GLU A 1 106 ? -6.120 -12.408 -0.824 1.00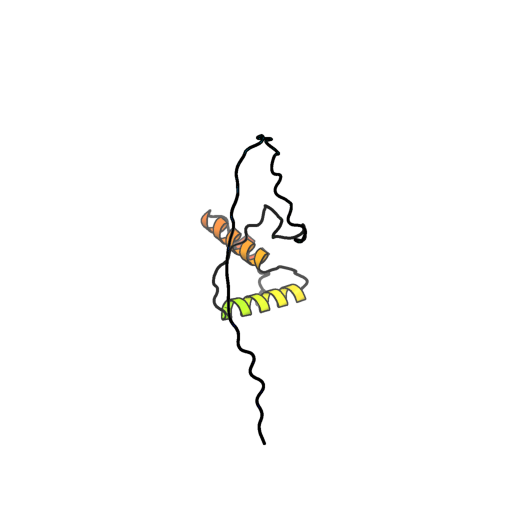 57.50 106 GLU A O 1
ATOM 855 N N . VAL A 1 107 ? -6.931 -10.976 0.705 1.00 56.03 107 VAL A N 1
ATOM 856 C CA . VAL A 1 107 ? -5.674 -10.223 0.894 1.00 56.03 107 VAL A CA 1
ATOM 857 C C . VAL A 1 107 ? -4.765 -10.863 1.948 1.00 56.03 107 VAL A C 1
ATOM 859 O O . VAL A 1 107 ? -3.541 -10.815 1.839 1.00 56.03 107 VAL A O 1
ATOM 862 N N . THR A 1 108 ? -5.344 -11.494 2.967 1.00 55.66 108 THR A N 1
ATOM 863 C CA . THR A 1 108 ? -4.600 -12.243 3.980 1.00 55.66 108 THR A CA 1
ATOM 864 C C . THR A 1 108 ? -5.083 -13.684 3.975 1.00 55.66 108 THR A C 1
ATOM 866 O O . THR A 1 108 ? -6.147 -13.963 4.536 1.00 55.66 108 THR A O 1
ATOM 869 N N . PRO A 1 109 ? -4.327 -14.635 3.386 1.00 54.81 109 PRO A N 1
ATOM 870 C CA . PRO A 1 109 ? -4.601 -16.040 3.619 1.00 54.81 109 PRO A CA 1
ATOM 871 C C . PRO A 1 109 ? -4.356 -16.269 5.107 1.00 54.81 109 PRO A C 1
ATOM 873 O O . PRO A 1 109 ? -3.212 -16.395 5.548 1.00 54.81 109 PRO A O 1
ATOM 876 N N . ARG A 1 110 ? -5.433 -16.210 5.900 1.00 52.84 110 ARG A N 1
ATOM 877 C CA . ARG A 1 110 ? -5.394 -16.397 7.349 1.00 52.84 110 ARG A CA 1
ATOM 878 C C . ARG A 1 110 ? -4.594 -17.671 7.604 1.00 52.84 110 ARG A C 1
ATOM 880 O O . ARG A 1 110 ? -5.023 -18.758 7.213 1.00 52.84 110 ARG A O 1
ATOM 887 N N . LEU A 1 111 ? -3.432 -17.536 8.249 1.00 50.78 111 LEU A N 1
ATOM 888 C CA . LEU A 1 111 ? -2.807 -18.647 8.951 1.00 50.78 111 LEU A CA 1
ATOM 889 C C . LEU A 1 111 ? -3.883 -19.140 9.914 1.00 50.78 111 LEU A C 1
ATOM 891 O O . LEU A 1 111 ? -4.192 -18.477 10.901 1.00 50.78 111 LEU A O 1
ATOM 895 N N . LYS A 1 112 ? -4.534 -20.253 9.570 1.00 40.62 112 LYS A N 1
ATOM 896 C CA . LYS A 1 112 ? -5.379 -20.960 10.520 1.00 40.62 112 LYS A CA 1
ATOM 897 C C . LYS A 1 112 ? -4.439 -21.383 11.642 1.00 40.62 112 LYS A C 1
ATOM 899 O O . LYS A 1 112 ? -3.659 -22.315 11.456 1.00 40.62 112 LYS A O 1
ATOM 904 N N . SER A 1 113 ? -4.453 -20.650 12.753 1.00 42.78 113 SER A N 1
ATOM 905 C CA . SER A 1 113 ? -3.855 -21.121 13.996 1.00 42.78 113 SER A CA 1
ATOM 906 C C . SER A 1 113 ? -4.496 -22.468 14.305 1.00 42.78 113 SER A C 1
ATOM 908 O O . SER A 1 113 ? -5.723 -22.579 14.340 1.00 42.78 113 SER A O 1
ATOM 910 N N . LYS A 1 114 ? -3.650 -23.489 14.394 1.00 38.59 114 LYS A N 1
ATOM 911 C CA . LYS A 1 114 ? -4.029 -24.840 14.784 1.00 38.59 114 LYS A CA 1
ATOM 912 C C . LYS A 1 114 ? -4.046 -24.941 16.301 1.00 38.59 114 LYS A C 1
ATOM 914 O O . LYS A 1 114 ? -3.173 -24.292 16.919 1.00 38.59 114 LYS A O 1
#

Sequence (114 aa):
MQEDVLPEESEAKVEESKSPAPAQTVPTNKSEPKKRGRPAIGKRSDEAWIGRTFYVKRETDLDVEEALLQLQRRGIEIDKSELVNLLMSAWVKWQKGEDMETYISEVTPRLKSK

pLDDT: mean 70.8, std 20.45, range [36.31, 97.94]

Solvent-accessible surface area (backbone atoms only — not comparable to full-atom values): 8079 Å² total; per-residue (Å²): 133,89,83,86,86,83,90,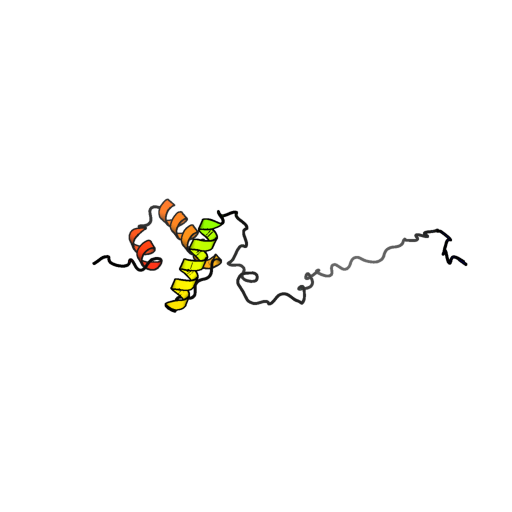86,84,83,90,83,90,82,90,86,91,84,85,89,87,91,82,82,93,70,90,68,79,77,72,73,79,76,72,87,82,65,75,82,71,54,69,92,60,38,89,93,48,81,93,81,89,82,88,75,57,68,67,60,54,52,55,49,51,52,52,41,52,56,35,41,76,72,73,45,86,68,52,74,68,56,53,50,51,52,52,55,51,51,52,55,42,45,78,72,69,48,78,56,75,68,54,52,50,73,79,41,76,71,78,76,81,127

Radius of gyration: 30.08 Å; Cα contacts (8 Å, |Δi|>4): 23; chains: 1; bounding box: 84×71×54 Å

Mean predicted aligned error: 18.11 Å